Protein AF-C8W2V5-F1 (afdb_monomer_lite)

Secondary structure (DSSP, 8-state):
--EEEEEEEEETTEEEEEEEEESSS-EE-EETTEE-EESSHHHHHHHHHHTTPPBPS--EEEEHHHHHHHHHTTT----HHHHHHHHHHHHHHHHHTT---GGG---HHHHHHHHHHHHHT--GGG-SS-PPP-----HHHHHHHHHHHHHHHHHHHTT-GGGSS--

Radius of gyration: 16.8 Å; chains: 1; bounding box: 48×31×46 Å

Foldseek 3Di:
DKAKEWEWEQEPNQTWIFIWIDDPATATDDDPLATDTDRDPVVVVVVCVVVVHDYDPDYYYAYLVVLVVCVVPVVPDDQLQNLLVLLSHLVRLCVHNVHDALLPDPDDLSVVLNVQSVLQVVDPVPCPPSDHDDDDDDPVSSVSSNSRSVRSLVSVLVHDVSNVPDD

Sequence (167 aa):
MKEYFPFIFIIHSIKYYCIWYSNERDGFITESNKIRYFDNMENLFTYATSNNIKIEERKTILSIDKALTWLQQNKKEIDCTYFLDYWNIISDLANSLDTKFYGNQDNNIINLIYDKLFYGNNLTALKHDGETFTPDWTAEEVNELIEVIKDGIRVVGFQFEAMSVNL

Structure (mmCIF, N/CA/C/O backbone):
data_AF-C8W2V5-F1
#
_entry.id   AF-C8W2V5-F1
#
loop_
_atom_site.group_PDB
_atom_site.id
_atom_site.type_symbol
_atom_site.label_atom_id
_atom_site.label_alt_id
_atom_site.label_comp_id
_atom_site.label_asym_id
_atom_site.label_entity_id
_atom_site.label_seq_id
_atom_site.pdbx_PDB_ins_code
_atom_site.Cartn_x
_atom_site.Cartn_y
_atom_site.Cartn_z
_atom_site.occupancy
_atom_site.B_iso_or_equiv
_atom_site.auth_seq_id
_atom_site.auth_comp_id
_atom_site.auth_asym_id
_atom_site.auth_atom_id
_atom_site.pdbx_PDB_model_num
ATOM 1 N N . MET A 1 1 ? 1.174 -15.189 17.525 1.00 78.00 1 MET A N 1
ATOM 2 C CA . MET A 1 1 ? 0.472 -14.187 18.364 1.00 78.00 1 MET A CA 1
ATOM 3 C C . MET A 1 1 ? 0.391 -12.935 17.522 1.00 78.00 1 MET A C 1
ATOM 5 O O . MET A 1 1 ? 1.391 -12.633 16.892 1.00 78.00 1 MET A O 1
ATOM 9 N N . LYS A 1 2 ? -0.766 -12.266 17.458 1.00 87.19 2 LYS A N 1
ATOM 10 C CA . LYS A 1 2 ? -0.896 -11.054 16.642 1.00 87.19 2 LYS A CA 1
ATOM 11 C C . LYS A 1 2 ? -0.105 -9.911 17.274 1.00 87.19 2 LYS A C 1
ATOM 13 O O . LYS A 1 2 ? -0.316 -9.622 18.451 1.00 87.19 2 LYS A O 1
ATOM 18 N N . GLU A 1 3 ? 0.751 -9.277 16.489 1.00 95.38 3 GLU A N 1
ATOM 19 C CA . GLU A 1 3 ? 1.394 -8.010 16.836 1.00 95.38 3 GLU A CA 1
ATOM 20 C C . GLU A 1 3 ? 0.643 -6.883 16.135 1.00 95.38 3 GLU A C 1
ATOM 22 O O . GLU A 1 3 ? 0.251 -7.045 14.982 1.00 95.38 3 GLU A O 1
ATOM 27 N N . TYR A 1 4 ? 0.409 -5.761 16.814 1.00 97.12 4 TYR A N 1
ATOM 28 C CA . TYR A 1 4 ? -0.384 -4.658 16.273 1.00 97.12 4 TYR A CA 1
ATOM 29 C C . TYR A 1 4 ? 0.435 -3.377 16.249 1.00 97.12 4 TYR A C 1
ATOM 31 O O . TYR A 1 4 ? 1.092 -3.041 17.228 1.00 97.12 4 TYR A O 1
ATOM 39 N N . PHE A 1 5 ? 0.349 -2.630 15.157 1.00 97.38 5 PHE A N 1
ATOM 40 C CA . PHE A 1 5 ? 1.157 -1.446 14.907 1.00 97.38 5 PHE A CA 1
ATOM 41 C C . PHE A 1 5 ? 0.265 -0.291 14.439 1.00 97.38 5 PHE A C 1
ATOM 43 O O . PHE A 1 5 ? -0.683 -0.508 13.672 1.00 97.38 5 PHE A O 1
ATOM 50 N N . PRO A 1 6 ? 0.558 0.956 14.839 1.00 97.94 6 PRO A N 1
ATOM 51 C CA . PRO A 1 6 ? -0.063 2.113 14.229 1.00 97.94 6 PRO A CA 1
ATOM 52 C C . PRO A 1 6 ? 0.355 2.220 12.763 1.00 97.94 6 PRO A C 1
ATOM 54 O O . PRO A 1 6 ? 1.540 2.166 12.424 1.00 97.94 6 PRO A O 1
ATOM 57 N N . PHE A 1 7 ? -0.617 2.450 11.897 1.00 98.25 7 PHE A N 1
ATOM 58 C CA . PHE A 1 7 ? -0.403 2.678 10.478 1.00 98.25 7 PHE A CA 1
ATOM 59 C C . PHE A 1 7 ? -1.040 4.001 10.067 1.00 98.25 7 PHE A C 1
ATOM 61 O O . PHE A 1 7 ? -2.121 4.343 10.540 1.00 98.25 7 PHE A O 1
ATOM 68 N N . ILE A 1 8 ? -0.391 4.768 9.195 1.00 98.06 8 ILE A N 1
ATOM 69 C CA . ILE A 1 8 ? -0.909 6.057 8.731 1.00 98.06 8 ILE A CA 1
ATOM 70 C C . ILE A 1 8 ? -0.953 6.063 7.208 1.00 98.06 8 ILE A C 1
ATOM 72 O O . ILE A 1 8 ? 0.092 6.075 6.557 1.00 98.06 8 ILE A O 1
ATOM 76 N N . PHE A 1 9 ? -2.156 6.135 6.643 1.00 97.44 9 PHE A N 1
ATOM 77 C CA . PHE A 1 9 ? -2.325 6.504 5.240 1.00 97.44 9 PHE A CA 1
ATOM 78 C C . PHE A 1 9 ? -2.307 8.029 5.107 1.00 97.44 9 PHE A C 1
ATOM 80 O O . PHE A 1 9 ? -2.940 8.730 5.899 1.00 97.44 9 PHE A O 1
ATOM 87 N N . ILE A 1 10 ? -1.593 8.548 4.107 1.00 96.88 10 ILE A N 1
ATOM 88 C CA . ILE A 1 10 ? -1.658 9.960 3.705 1.00 96.88 10 ILE A CA 1
ATOM 89 C C . ILE A 1 10 ? -2.310 10.032 2.327 1.00 96.88 10 ILE A C 1
ATOM 91 O O . ILE A 1 10 ? -1.740 9.535 1.355 1.00 96.88 10 ILE A O 1
ATOM 95 N N . ILE A 1 11 ? -3.490 10.644 2.260 1.00 94.94 11 ILE A N 1
ATOM 96 C CA . ILE A 1 11 ? -4.311 10.762 1.051 1.00 94.94 11 ILE A CA 1
ATOM 97 C C . ILE A 1 11 ? -4.789 12.207 0.949 1.00 94.94 11 ILE A C 1
ATOM 99 O O . ILE A 1 11 ? -5.428 12.707 1.871 1.00 94.94 11 ILE A O 1
ATOM 103 N N . HIS A 1 12 ? -4.478 12.888 -0.148 1.00 93.44 12 HIS A N 1
ATOM 104 C CA . HIS A 1 12 ? -4.742 14.312 -0.358 1.00 93.44 12 HIS A CA 1
ATOM 105 C C . HIS A 1 12 ? -4.290 15.171 0.832 1.00 93.44 12 HIS A C 1
ATOM 107 O O . HIS A 1 12 ? -4.997 16.069 1.285 1.00 93.44 12 HIS A O 1
ATOM 113 N N . SER A 1 13 ? -3.099 14.872 1.366 1.00 93.88 13 SER A N 1
ATOM 114 C CA . SER A 1 13 ? -2.523 15.480 2.577 1.00 93.88 13 SER A CA 1
ATOM 115 C C . SER A 1 13 ? -3.311 15.260 3.881 1.00 93.88 13 SER A C 1
ATOM 117 O O . SER A 1 13 ? -2.915 15.777 4.928 1.00 93.88 13 SER A O 1
ATOM 119 N N . ILE A 1 14 ? -4.379 14.459 3.863 1.00 94.31 14 ILE A N 1
ATOM 120 C CA . ILE A 1 14 ? -5.141 14.044 5.045 1.00 94.31 14 ILE A CA 1
ATOM 121 C C . ILE A 1 14 ? -4.531 12.754 5.598 1.00 94.31 14 ILE A C 1
ATOM 123 O O . ILE A 1 14 ? -4.199 11.834 4.851 1.00 94.31 14 ILE A O 1
ATOM 127 N N . LYS A 1 15 ? -4.368 12.696 6.924 1.00 95.94 15 LYS A N 1
ATOM 128 C CA . LYS A 1 15 ? -3.851 11.521 7.633 1.00 95.94 15 LYS A CA 1
ATOM 129 C C . LYS A 1 15 ? -5.001 10.668 8.146 1.00 95.94 15 LYS A C 1
ATOM 131 O O . LYS A 1 15 ? -5.834 11.166 8.896 1.00 95.94 15 LYS A O 1
ATOM 136 N N . TYR A 1 16 ? -4.968 9.384 7.819 1.00 96.44 16 TYR A N 1
ATOM 137 C CA . TYR A 1 16 ? -5.893 8.379 8.327 1.00 96.44 16 TYR A CA 1
ATOM 138 C C . TYR A 1 16 ? -5.127 7.383 9.186 1.00 96.44 16 TYR A C 1
ATOM 140 O O . TYR A 1 16 ? -4.251 6.668 8.695 1.00 96.44 16 TYR A O 1
ATOM 148 N N . TYR A 1 17 ? -5.440 7.355 10.478 1.00 97.62 17 TYR A N 1
ATOM 149 C CA . TYR A 1 17 ? -4.744 6.525 11.454 1.00 97.62 17 TYR A CA 1
ATOM 150 C C . TYR A 1 17 ? -5.459 5.183 11.556 1.00 97.62 17 TYR A C 1
ATOM 152 O O . TYR A 1 17 ? -6.637 5.151 11.876 1.00 97.62 17 TYR A O 1
ATOM 160 N N . CYS A 1 18 ? -4.769 4.087 11.279 1.00 97.56 18 CYS A N 1
ATOM 161 C CA . CYS A 1 18 ? -5.306 2.730 11.221 1.00 97.56 18 CYS A CA 1
ATOM 162 C C . CYS A 1 18 ? -4.471 1.799 12.109 1.00 97.56 18 CYS A C 1
ATOM 164 O O . CYS A 1 18 ? -3.366 2.149 12.523 1.00 97.56 18 CYS A O 1
ATOM 166 N N . ILE A 1 19 ? -4.973 0.593 12.369 1.00 97.88 19 ILE A N 1
ATOM 167 C CA . ILE A 1 19 ? -4.217 -0.452 13.069 1.00 97.88 19 ILE A CA 1
ATOM 168 C C . ILE A 1 19 ? -3.905 -1.562 12.067 1.00 97.88 19 ILE A C 1
ATOM 170 O O . ILE A 1 19 ? -4.824 -2.229 11.587 1.00 97.88 19 ILE A O 1
ATOM 174 N N . TRP A 1 20 ? -2.620 -1.743 11.768 1.00 98.00 20 TRP A N 1
ATOM 175 C CA . TRP A 1 20 ? -2.107 -2.886 11.013 1.00 98.00 20 TRP A CA 1
ATOM 176 C C . TRP A 1 20 ? -1.678 -3.976 11.996 1.00 98.00 20 TRP A C 1
ATOM 178 O O . TRP A 1 20 ? -1.235 -3.669 13.105 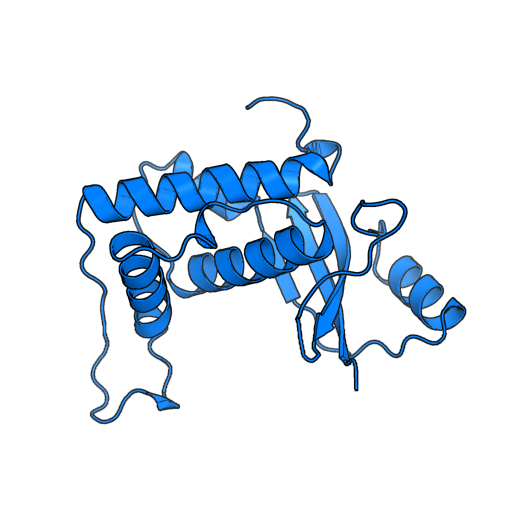1.00 98.00 20 TRP A O 1
ATOM 188 N N . TYR A 1 21 ? -1.827 -5.241 11.629 1.00 96.62 21 TYR A N 1
ATOM 189 C CA . TYR A 1 21 ? -1.379 -6.367 12.433 1.00 96.62 21 TYR A CA 1
ATOM 190 C C . TYR A 1 21 ? -0.532 -7.333 11.616 1.00 96.62 21 TYR A C 1
ATOM 192 O O . TYR A 1 21 ? -0.811 -7.559 10.441 1.00 96.62 21 TYR A O 1
ATOM 200 N N . SER A 1 22 ? 0.435 -7.957 12.288 1.00 94.44 22 SER A N 1
ATOM 201 C CA . SER A 1 22 ? 1.199 -9.078 11.747 1.00 94.44 22 SER A CA 1
ATOM 202 C C . SER A 1 22 ? 0.853 -10.389 12.450 1.00 94.44 22 SER A C 1
ATOM 204 O O . SER A 1 22 ? 0.701 -10.429 13.679 1.00 94.44 22 SER A O 1
ATOM 206 N N . ASN A 1 23 ? 0.661 -11.457 11.669 1.00 89.38 23 ASN A N 1
ATOM 207 C CA . ASN A 1 23 ? 0.370 -12.816 12.147 1.00 89.38 23 ASN A CA 1
ATOM 208 C C . ASN A 1 23 ? 0.698 -13.856 11.051 1.00 89.38 23 ASN A C 1
ATOM 210 O O . ASN A 1 23 ? 1.595 -13.647 10.252 1.00 89.38 23 ASN A O 1
ATOM 214 N N . GLU A 1 24 ? -0.033 -14.979 10.970 1.00 87.69 24 GLU A N 1
ATOM 215 C CA . GLU A 1 24 ? 0.043 -15.895 9.814 1.00 87.69 24 GLU A CA 1
ATOM 216 C C . GLU A 1 24 ? -0.343 -15.220 8.490 1.00 87.69 24 GLU A C 1
ATOM 218 O O . GLU A 1 24 ? 0.119 -15.613 7.424 1.00 87.69 24 GLU A O 1
ATOM 223 N N . ARG A 1 25 ? -1.229 -14.224 8.570 1.00 87.81 25 ARG A N 1
ATOM 224 C CA . ARG A 1 25 ? -1.565 -13.307 7.485 1.00 87.81 25 ARG A CA 1
ATOM 225 C C . ARG A 1 25 ? -1.586 -11.908 8.062 1.00 87.81 25 ARG A C 1
ATOM 227 O O . ARG A 1 25 ? -2.248 -11.694 9.084 1.00 87.81 25 ARG A O 1
ATOM 234 N N . ASP A 1 26 ? -0.881 -11.008 7.403 1.00 95.94 26 ASP A N 1
ATO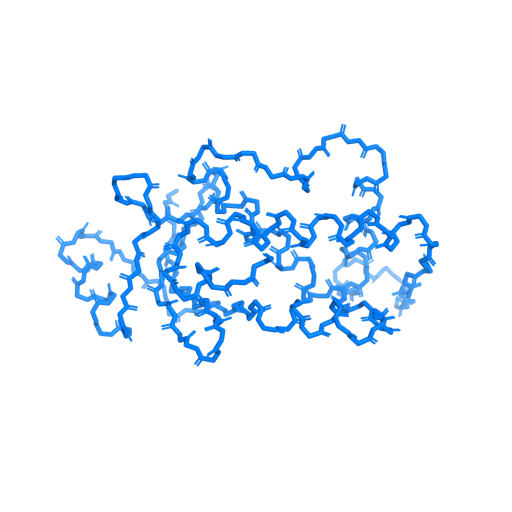M 235 C CA . ASP A 1 26 ? -0.834 -9.600 7.758 1.00 95.94 26 ASP A CA 1
ATOM 236 C C . ASP A 1 26 ? -2.102 -8.893 7.259 1.00 95.94 26 ASP A C 1
ATOM 238 O O . ASP A 1 26 ? -2.833 -9.402 6.400 1.00 95.94 26 ASP A O 1
ATOM 242 N N . GLY A 1 27 ? -2.447 -7.766 7.878 1.00 96.56 27 GLY A N 1
ATOM 243 C CA . GLY A 1 27 ? -3.701 -7.096 7.562 1.00 96.56 27 GLY A CA 1
ATOM 244 C C . GLY A 1 27 ? -4.040 -5.909 8.446 1.00 96.56 27 GLY A C 1
ATOM 245 O O . GLY A 1 27 ? -3.245 -5.444 9.255 1.00 96.56 27 GLY A O 1
ATOM 246 N N . PHE A 1 28 ? -5.264 -5.419 8.296 1.00 97.25 28 PHE A N 1
ATOM 247 C CA . PHE A 1 28 ? -5.792 -4.265 9.009 1.00 97.25 28 PHE A CA 1
ATOM 248 C C . PHE A 1 28 ? -7.005 -4.635 9.847 1.00 97.25 28 PHE A C 1
ATOM 250 O O . PHE A 1 28 ? -7.795 -5.507 9.488 1.00 97.25 28 PHE A O 1
ATOM 257 N N . ILE A 1 29 ? -7.196 -3.927 10.959 1.00 96.38 29 ILE A N 1
ATOM 258 C CA . ILE A 1 29 ? -8.463 -4.003 11.686 1.00 96.38 29 ILE A CA 1
ATOM 259 C C . ILE A 1 29 ? -9.581 -3.424 10.819 1.00 96.38 29 ILE A C 1
ATOM 261 O O . ILE A 1 29 ? -9.502 -2.290 10.341 1.00 96.38 29 ILE A O 1
ATOM 265 N N . THR A 1 30 ? -10.643 -4.208 10.666 1.00 94.75 30 THR A N 1
ATOM 266 C CA . THR A 1 30 ? -11.831 -3.852 9.894 1.00 94.75 30 THR A CA 1
ATOM 267 C C . THR A 1 30 ? -13.089 -3.898 10.752 1.00 94.75 30 THR A C 1
ATOM 269 O O . THR A 1 30 ? -13.227 -4.768 11.611 1.00 94.75 30 THR A O 1
ATOM 272 N N . GLU A 1 31 ? -14.052 -3.036 10.447 1.00 91.06 31 GLU A N 1
ATOM 273 C CA . GLU A 1 31 ? -15.418 -3.089 10.967 1.00 91.06 31 GLU A CA 1
ATOM 274 C C . GLU A 1 31 ? -16.402 -2.984 9.798 1.00 91.06 31 GLU A C 1
ATOM 276 O O . GLU A 1 31 ? -16.272 -2.105 8.949 1.00 91.06 31 GLU A O 1
ATOM 281 N N . SER A 1 32 ? -17.399 -3.872 9.740 1.00 87.62 32 SER A N 1
ATOM 282 C CA . SER A 1 32 ? -18.418 -3.880 8.671 1.00 87.62 32 SER A CA 1
ATOM 283 C C . SER A 1 32 ? -17.830 -3.845 7.247 1.00 87.62 32 SER A C 1
ATOM 285 O O . SER A 1 32 ? -18.304 -3.098 6.393 1.00 87.62 32 SER A O 1
ATOM 287 N N . ASN A 1 33 ? -16.783 -4.643 6.997 1.00 85.31 33 ASN A N 1
ATOM 288 C CA . ASN A 1 33 ? -16.049 -4.717 5.722 1.00 85.31 33 ASN A CA 1
ATOM 289 C C . ASN A 1 33 ? -15.412 -3.393 5.262 1.00 85.31 33 ASN A C 1
ATOM 291 O O . ASN A 1 33 ? -15.200 -3.185 4.068 1.00 85.31 33 ASN A O 1
ATOM 295 N N . LYS A 1 34 ? -15.099 -2.497 6.201 1.00 90.56 34 LYS A N 1
ATOM 296 C CA . LYS A 1 34 ? -14.280 -1.310 5.958 1.00 90.56 34 LYS A CA 1
ATOM 297 C C . LYS A 1 34 ? -13.104 -1.271 6.910 1.00 90.56 34 LYS A C 1
ATOM 299 O O . LYS A 1 34 ? -13.200 -1.764 8.035 1.00 90.56 34 LYS A O 1
ATOM 304 N N . ILE A 1 35 ? -12.006 -0.655 6.486 1.00 94.44 35 ILE A N 1
ATOM 305 C CA . ILE A 1 35 ? -10.892 -0.386 7.396 1.00 94.44 35 ILE A CA 1
ATOM 306 C C . ILE A 1 35 ? -11.358 0.509 8.548 1.00 94.44 35 ILE A C 1
ATOM 308 O O . ILE A 1 35 ? -12.043 1.514 8.342 1.00 94.44 35 ILE A O 1
ATOM 312 N N . ARG A 1 36 ? -10.974 0.157 9.776 1.00 95.56 36 ARG A N 1
ATOM 313 C CA . ARG A 1 36 ? -11.181 1.033 10.925 1.00 95.56 36 ARG A CA 1
ATOM 314 C C . ARG A 1 36 ? -10.073 2.082 10.950 1.00 95.56 36 ARG A C 1
ATOM 316 O O . ARG A 1 36 ? -8.911 1.744 11.177 1.00 95.56 36 ARG A O 1
ATOM 323 N N . TYR A 1 37 ? -10.449 3.344 10.761 1.00 95.75 37 TYR A N 1
ATOM 324 C CA . TYR A 1 37 ? -9.541 4.479 10.901 1.00 95.75 37 TYR A CA 1
ATOM 325 C C . TYR A 1 37 ? -10.005 5.474 11.974 1.00 95.75 37 TYR A C 1
ATOM 327 O O . TYR A 1 37 ? -11.149 5.453 12.429 1.00 95.75 37 TYR A O 1
ATOM 335 N N . PHE A 1 38 ? -9.084 6.342 12.381 1.00 95.69 38 PHE A N 1
ATOM 336 C CA . PHE A 1 38 ? -9.245 7.362 13.410 1.00 95.69 38 PHE A CA 1
ATOM 337 C C . PHE A 1 38 ? -8.667 8.692 12.919 1.00 95.69 38 PHE A C 1
ATOM 339 O O . PHE A 1 38 ? -7.793 8.707 12.051 1.00 95.69 38 PHE A O 1
ATOM 346 N N . ASP A 1 39 ? -9.107 9.796 13.522 1.00 92.56 39 ASP A N 1
ATOM 347 C CA . ASP A 1 39 ? -8.635 11.148 13.180 1.00 92.56 39 ASP A CA 1
ATOM 348 C C . ASP A 1 39 ? -7.248 11.470 13.755 1.00 92.56 39 ASP A C 1
ATOM 350 O O . ASP A 1 39 ? -6.573 12.400 13.313 1.00 92.56 39 ASP A O 1
ATOM 354 N N . ASN A 1 40 ? -6.824 10.731 14.784 1.00 95.56 40 ASN A N 1
ATOM 355 C CA . ASN A 1 40 ? -5.552 10.925 15.468 1.00 95.56 40 ASN A CA 1
ATOM 356 C C . ASN A 1 40 ? -5.120 9.656 16.228 1.00 95.56 40 ASN A C 1
ATOM 358 O O . ASN A 1 40 ? -5.889 8.708 16.403 1.00 95.56 40 ASN A O 1
ATOM 362 N N . MET A 1 41 ? -3.869 9.660 16.696 1.00 96.38 41 MET A N 1
ATOM 363 C CA . MET A 1 41 ? -3.286 8.554 17.464 1.00 96.38 41 MET A CA 1
ATOM 364 C C . MET A 1 41 ? -3.971 8.328 18.817 1.00 96.38 41 MET A C 1
ATOM 366 O O . MET A 1 41 ? -4.049 7.188 19.256 1.00 96.38 41 MET A O 1
ATOM 370 N N . GLU A 1 42 ? -4.456 9.382 19.479 1.00 96.56 42 GLU A N 1
ATOM 371 C CA . GLU A 1 42 ? -5.122 9.265 20.784 1.00 96.56 42 GLU A CA 1
ATOM 372 C C . GLU A 1 42 ? -6.375 8.392 20.665 1.00 96.56 42 GLU A C 1
ATOM 374 O O . GLU A 1 42 ? -6.481 7.375 21.345 1.00 96.56 42 GLU A O 1
ATOM 379 N N . ASN A 1 43 ? -7.243 8.693 19.696 1.00 97.25 43 ASN A N 1
ATOM 380 C CA . ASN A 1 43 ? -8.445 7.912 19.404 1.00 97.25 43 ASN A CA 1
ATOM 381 C C . ASN A 1 43 ? -8.122 6.455 19.025 1.00 97.25 43 ASN A C 1
ATOM 383 O O . ASN A 1 43 ? -8.838 5.539 19.436 1.00 97.25 43 ASN A O 1
ATOM 387 N N . LEU A 1 44 ? -7.032 6.231 18.282 1.00 97.44 44 LEU A N 1
ATOM 388 C CA . LEU A 1 44 ? -6.545 4.889 17.950 1.00 97.44 44 LEU A CA 1
ATOM 389 C C . LEU A 1 44 ? -6.148 4.110 19.212 1.00 97.44 44 LEU A C 1
ATOM 391 O O . LEU A 1 44 ? -6.570 2.966 19.386 1.00 97.44 44 LEU A O 1
ATOM 395 N N . PHE A 1 45 ? -5.367 4.715 20.111 1.00 96.56 45 PHE A N 1
ATOM 396 C CA . PHE A 1 45 ? -4.930 4.066 21.351 1.00 96.56 45 PHE A CA 1
ATOM 397 C C . PHE A 1 45 ? -6.076 3.851 22.342 1.00 96.56 45 PHE A C 1
ATOM 399 O O . PHE A 1 45 ? -6.118 2.809 23.003 1.00 96.56 45 PHE A O 1
ATOM 406 N N . THR A 1 46 ? -7.029 4.784 22.426 1.00 97.00 46 THR A N 1
ATOM 407 C CA . THR A 1 46 ? -8.259 4.604 23.206 1.00 97.00 46 THR A CA 1
ATOM 408 C C . THR A 1 46 ? -9.025 3.385 22.707 1.00 97.00 46 THR A C 1
ATOM 410 O O . THR A 1 46 ? -9.336 2.500 23.502 1.00 97.00 46 THR A O 1
ATOM 413 N N . TYR A 1 47 ? -9.253 3.282 21.393 1.00 97.12 47 TYR A N 1
ATOM 414 C CA . TYR A 1 47 ? -9.899 2.113 20.798 1.00 97.12 47 TYR A CA 1
ATOM 415 C C . TYR A 1 47 ? -9.137 0.820 21.100 1.00 97.12 47 TYR A C 1
ATOM 417 O O . TYR A 1 47 ? -9.746 -0.167 21.513 1.00 97.12 47 TYR A O 1
ATOM 425 N N . ALA A 1 48 ? -7.814 0.818 20.923 1.00 96.38 48 ALA A N 1
ATOM 426 C CA . ALA A 1 48 ? -6.998 -0.364 21.166 1.00 96.38 48 ALA A CA 1
ATOM 427 C C . ALA A 1 48 ? -7.098 -0.828 22.628 1.00 96.38 48 ALA A C 1
ATOM 429 O O . ALA A 1 48 ? -7.350 -2.003 22.887 1.00 96.38 48 ALA A O 1
ATOM 430 N N . THR A 1 49 ? -7.020 0.109 23.578 1.00 96.50 49 THR A N 1
ATOM 431 C CA . THR A 1 49 ? -7.155 -0.167 25.016 1.00 96.50 49 THR A CA 1
ATOM 432 C C . THR A 1 49 ? -8.527 -0.752 25.345 1.00 96.50 49 THR A C 1
ATOM 434 O O . THR A 1 49 ? -8.611 -1.785 26.007 1.00 96.50 49 THR A O 1
ATOM 437 N N . SER A 1 50 ? -9.607 -0.148 24.838 1.00 96.75 50 SER A N 1
ATOM 438 C CA . SER A 1 50 ? -10.976 -0.639 25.050 1.00 96.75 50 SER A CA 1
ATOM 439 C C . SER A 1 50 ? -11.221 -2.036 24.469 1.00 96.75 50 SER A C 1
ATOM 441 O O . SER A 1 50 ? -12.105 -2.741 24.947 1.00 96.75 50 SER A O 1
ATOM 443 N N . ASN A 1 51 ? -10.432 -2.450 23.475 1.00 95.81 51 ASN A N 1
ATOM 444 C CA . ASN A 1 51 ? -10.523 -3.762 22.833 1.00 95.81 51 ASN A CA 1
ATOM 445 C C . ASN A 1 51 ? -9.445 -4.757 23.302 1.00 95.81 51 ASN A C 1
ATOM 447 O O . ASN A 1 51 ? -9.310 -5.825 22.709 1.00 95.81 51 ASN A O 1
ATOM 451 N N . ASN A 1 52 ? -8.688 -4.448 24.363 1.00 95.69 52 ASN A N 1
ATOM 452 C CA . ASN A 1 52 ? -7.573 -5.272 24.858 1.00 95.69 52 ASN A CA 1
ATOM 453 C C . ASN A 1 52 ? -6.498 -5.569 23.791 1.00 95.69 52 ASN A C 1
ATOM 455 O O . ASN A 1 52 ? -5.878 -6.634 23.785 1.00 95.69 52 ASN A O 1
ATOM 459 N N . ILE A 1 53 ? -6.272 -4.624 22.880 1.00 95.69 53 ILE A N 1
ATOM 460 C CA . ILE A 1 53 ? -5.243 -4.688 21.844 1.00 95.69 53 ILE A CA 1
ATOM 461 C C . ILE A 1 53 ? -4.015 -3.934 22.348 1.00 95.69 53 ILE A C 1
ATOM 463 O O . ILE A 1 53 ? -4.066 -2.728 22.593 1.00 95.69 53 ILE A O 1
ATOM 467 N N . LYS A 1 54 ? -2.889 -4.640 22.468 1.00 95.50 54 LYS A N 1
ATOM 468 C CA . LYS A 1 54 ? -1.593 -4.016 22.735 1.00 95.50 54 LYS A CA 1
ATOM 469 C C . LYS A 1 54 ? -0.983 -3.551 21.414 1.00 95.50 54 LYS A C 1
ATOM 471 O O . LYS A 1 54 ? -0.721 -4.373 20.543 1.00 95.50 54 LYS A O 1
ATOM 476 N N . ILE A 1 55 ? -0.773 -2.244 21.294 1.00 95.19 55 ILE A N 1
ATOM 477 C CA . ILE A 1 55 ? -0.153 -1.609 20.130 1.00 95.19 55 ILE A CA 1
ATOM 478 C C . ILE A 1 55 ? 1.339 -1.403 20.408 1.00 95.19 55 ILE A C 1
ATOM 480 O O . ILE A 1 55 ? 1.709 -0.900 21.469 1.00 95.19 55 ILE A O 1
ATOM 484 N N . GLU A 1 56 ? 2.179 -1.778 19.455 1.00 95.19 56 GLU A N 1
ATOM 485 C CA . GLU A 1 56 ? 3.617 -1.529 19.455 1.00 95.19 56 GLU A CA 1
ATOM 486 C C . GLU A 1 56 ? 3.933 -0.055 19.147 1.00 95.19 56 GLU A C 1
ATOM 488 O O . GLU A 1 56 ? 3.163 0.651 18.497 1.00 95.19 56 GLU A O 1
ATOM 493 N N . GLU A 1 57 ? 5.089 0.438 19.591 1.00 88.56 57 GLU A N 1
ATOM 494 C CA . GLU A 1 57 ? 5.438 1.862 19.440 1.00 88.56 57 GLU A CA 1
ATOM 495 C C . GLU A 1 57 ? 5.762 2.259 17.991 1.00 88.56 57 GLU A C 1
ATOM 497 O O . GLU A 1 57 ? 5.543 3.403 17.575 1.00 88.56 57 GLU A O 1
ATOM 502 N N . ARG A 1 58 ? 6.305 1.319 17.208 1.00 93.00 58 ARG A N 1
ATOM 503 C CA . ARG A 1 58 ? 6.729 1.573 15.830 1.00 93.00 58 ARG A CA 1
ATOM 504 C C . ARG A 1 58 ? 5.512 1.789 14.941 1.00 93.00 58 ARG A C 1
ATOM 506 O O . ARG A 1 58 ? 4.700 0.886 14.779 1.00 93.00 58 ARG A O 1
ATOM 513 N N . LYS A 1 59 ? 5.462 2.947 14.283 1.00 93.31 59 LYS A N 1
ATOM 514 C CA . LYS A 1 59 ? 4.446 3.271 13.277 1.00 93.31 59 LYS A CA 1
ATOM 515 C C . LYS A 1 59 ? 4.978 3.160 11.853 1.00 93.31 59 LYS A C 1
ATOM 517 O O . LYS A 1 59 ? 6.134 3.501 11.601 1.00 93.31 59 LYS A O 1
ATOM 522 N N . THR A 1 60 ? 4.091 2.807 10.933 1.00 96.00 60 THR A N 1
ATOM 523 C CA . THR A 1 60 ? 4.352 2.805 9.487 1.00 96.00 60 THR A CA 1
ATOM 524 C C . THR A 1 60 ? 3.505 3.876 8.806 1.00 96.00 60 THR A C 1
ATOM 526 O O . THR A 1 60 ? 2.400 4.186 9.254 1.00 96.00 60 THR A O 1
ATOM 529 N N . ILE A 1 61 ? 4.033 4.490 7.748 1.00 97.75 61 ILE A N 1
ATOM 530 C CA . ILE A 1 61 ? 3.352 5.546 6.996 1.00 97.75 61 ILE A CA 1
ATOM 531 C C . ILE A 1 61 ? 3.420 5.207 5.512 1.00 97.75 61 ILE A C 1
ATOM 533 O O . ILE A 1 61 ? 4.513 5.017 4.987 1.00 97.75 61 ILE A O 1
ATOM 537 N N . LEU A 1 62 ? 2.276 5.217 4.830 1.00 98.06 62 LEU A N 1
ATOM 538 C CA . LEU A 1 62 ? 2.203 5.125 3.374 1.00 98.06 62 LEU A CA 1
ATOM 539 C C . LEU A 1 62 ? 1.464 6.339 2.812 1.00 98.06 62 LEU A C 1
ATOM 541 O O . LEU A 1 62 ? 0.302 6.588 3.128 1.00 98.06 62 LEU A O 1
ATOM 545 N N . SER A 1 63 ? 2.141 7.102 1.957 1.00 97.50 63 SER A N 1
ATOM 546 C CA . SER A 1 63 ? 1.520 8.208 1.229 1.00 97.50 63 SER A CA 1
ATOM 547 C C . SER A 1 63 ? 1.007 7.728 -0.117 1.00 97.50 63 SER A C 1
ATOM 549 O O . SER A 1 63 ? 1.802 7.300 -0.944 1.00 97.50 63 SER A O 1
ATOM 551 N N . ILE A 1 64 ? -0.296 7.838 -0.356 1.00 97.38 64 ILE A N 1
ATOM 552 C CA . ILE A 1 64 ? -0.924 7.578 -1.658 1.00 97.38 64 ILE A CA 1
ATOM 553 C C . ILE A 1 64 ? -0.666 8.744 -2.619 1.00 97.38 64 ILE A C 1
ATOM 555 O O . ILE A 1 64 ? -0.505 8.535 -3.819 1.00 97.38 64 ILE A O 1
ATOM 559 N N . ASP A 1 65 ? -0.497 9.958 -2.087 1.00 95.56 65 ASP A N 1
ATOM 560 C CA . ASP A 1 65 ? -0.133 11.149 -2.867 1.00 95.56 65 ASP A CA 1
ATOM 561 C C . ASP A 1 65 ? 1.181 10.969 -3.635 1.00 95.56 65 ASP A C 1
ATOM 563 O O . ASP A 1 65 ? 1.325 11.470 -4.752 1.00 95.56 65 ASP A O 1
ATOM 567 N N . LYS A 1 66 ? 2.134 10.216 -3.072 1.00 95.88 66 LYS A N 1
ATOM 568 C CA . LYS A 1 66 ? 3.397 9.895 -3.748 1.00 95.88 66 LYS A CA 1
ATOM 569 C C . LYS A 1 66 ? 3.175 9.022 -4.991 1.00 95.88 66 LYS A C 1
ATOM 571 O O . LYS A 1 66 ? 3.731 9.334 -6.043 1.00 95.88 66 LYS A O 1
ATOM 576 N N . ALA A 1 67 ? 2.313 8.008 -4.913 1.00 96.12 67 ALA A N 1
ATOM 577 C CA . ALA A 1 67 ? 1.927 7.185 -6.060 1.00 96.12 67 ALA A CA 1
ATOM 578 C C . ALA A 1 67 ? 1.172 8.006 -7.118 1.00 96.12 67 ALA A C 1
ATOM 580 O O . ALA A 1 67 ? 1.497 7.932 -8.303 1.00 96.12 67 ALA A O 1
ATOM 581 N N . LEU A 1 68 ? 0.221 8.847 -6.697 1.00 94.88 68 LEU A N 1
ATOM 582 C CA . LEU A 1 68 ? -0.512 9.750 -7.595 1.00 94.88 68 LEU A CA 1
ATOM 583 C C . LEU A 1 68 ? 0.433 10.713 -8.327 1.00 94.88 68 LEU A C 1
ATOM 585 O O . LEU A 1 68 ? 0.347 10.873 -9.545 1.00 94.88 68 LEU A O 1
ATOM 589 N N . THR A 1 69 ? 1.381 11.307 -7.602 1.00 94.44 69 THR A N 1
ATOM 590 C CA . THR A 1 69 ? 2.391 12.208 -8.171 1.00 94.44 69 THR A CA 1
ATOM 591 C C . THR A 1 69 ? 3.268 11.482 -9.190 1.00 94.44 69 THR A C 1
ATOM 593 O O . THR A 1 69 ? 3.503 11.998 -10.283 1.00 94.44 69 THR A O 1
ATOM 596 N N . TRP A 1 70 ? 3.717 10.265 -8.877 1.00 95.19 70 TRP A N 1
ATOM 597 C CA . TRP A 1 70 ? 4.529 9.461 -9.791 1.00 95.19 70 TRP A CA 1
ATOM 598 C C . TRP A 1 70 ? 3.793 9.139 -11.101 1.00 95.19 70 TRP A C 1
ATOM 600 O O . TRP A 1 70 ? 4.367 9.283 -12.187 1.00 95.19 70 TRP A O 1
ATOM 610 N N . LEU A 1 71 ? 2.501 8.799 -11.020 1.00 94.44 71 LEU A N 1
ATOM 611 C CA . LEU A 1 71 ? 1.660 8.562 -12.198 1.00 94.44 71 LEU A CA 1
ATOM 612 C C . LEU A 1 71 ? 1.581 9.800 -13.110 1.00 94.44 71 LEU A C 1
ATOM 614 O O . LEU A 1 71 ? 1.633 9.649 -14.338 1.00 94.44 71 LEU A O 1
ATOM 618 N N . GLN A 1 72 ? 1.508 11.001 -12.520 1.00 91.25 72 GLN A N 1
ATOM 619 C CA . GLN A 1 72 ? 1.407 12.292 -13.217 1.00 91.25 72 GLN A CA 1
ATOM 620 C C . GLN A 1 72 ? 2.742 12.786 -13.803 1.00 91.25 72 GLN A C 1
ATOM 622 O O . GLN A 1 72 ? 2.755 13.423 -14.854 1.00 91.25 72 GLN A O 1
ATOM 627 N N . GLN A 1 73 ? 3.880 12.491 -13.170 1.00 88.12 73 GLN A N 1
ATOM 628 C CA . GLN A 1 73 ? 5.197 13.035 -13.542 1.00 88.12 73 GLN A CA 1
ATOM 629 C C . GLN A 1 73 ? 5.941 12.232 -14.625 1.00 88.12 73 GLN A C 1
ATOM 631 O O . GLN A 1 73 ? 7.172 12.210 -14.652 1.00 88.12 73 GLN A O 1
ATOM 636 N N . ASN A 1 74 ? 5.225 11.575 -15.539 1.00 75.50 74 ASN A N 1
ATOM 637 C CA . ASN A 1 74 ? 5.810 10.706 -16.571 1.00 75.50 74 ASN A CA 1
ATOM 638 C C . ASN A 1 74 ? 6.691 9.565 -16.023 1.00 75.50 74 ASN A C 1
ATOM 640 O O . ASN A 1 74 ? 7.551 9.082 -16.752 1.00 75.50 74 ASN A O 1
ATOM 644 N N . LYS A 1 75 ? 6.470 9.110 -14.779 1.00 77.19 75 LYS A N 1
ATOM 645 C CA . LYS A 1 75 ? 7.064 7.868 -14.241 1.00 77.19 75 LYS A CA 1
ATOM 646 C C . LYS A 1 75 ? 8.604 7.854 -14.269 1.00 77.19 75 LYS A C 1
ATOM 648 O O . LYS A 1 75 ? 9.213 6.822 -14.522 1.00 77.19 75 LYS A O 1
ATOM 653 N N . LYS A 1 76 ? 9.229 9.020 -14.057 1.00 68.56 76 LYS A N 1
ATOM 654 C CA . LYS A 1 76 ? 10.666 9.247 -14.308 1.00 68.56 76 LYS A CA 1
ATOM 655 C C . LYS A 1 76 ? 11.613 8.329 -13.535 1.00 68.56 76 LYS A C 1
ATOM 657 O O . LYS A 1 76 ? 12.647 7.963 -14.076 1.00 68.56 76 LYS A O 1
ATOM 662 N N . GLU A 1 77 ? 11.287 8.001 -12.290 1.00 89.19 77 GLU A N 1
ATOM 663 C CA . GLU 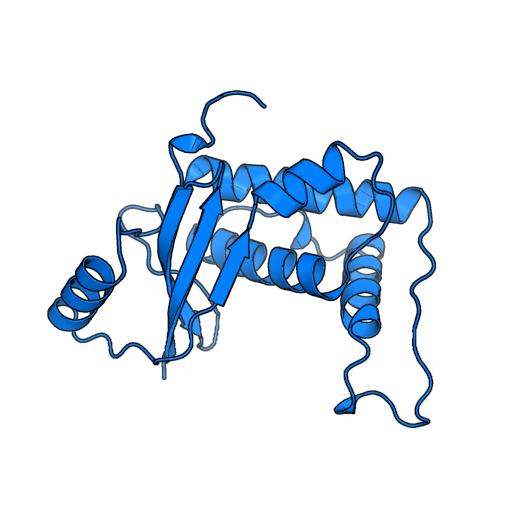A 1 77 ? 12.123 7.154 -11.439 1.00 89.19 77 GLU A CA 1
ATOM 664 C C . GLU A 1 77 ? 11.232 6.257 -10.580 1.00 89.19 77 GLU A C 1
ATOM 666 O O . GLU A 1 77 ? 10.234 6.721 -10.020 1.00 89.19 77 GLU A O 1
ATOM 671 N N . ILE A 1 78 ? 11.559 4.966 -10.514 1.00 94.88 78 ILE A N 1
ATOM 672 C CA . ILE A 1 78 ? 10.852 3.985 -9.687 1.00 94.88 78 ILE A CA 1
ATOM 673 C C . ILE A 1 78 ? 11.598 3.869 -8.360 1.00 94.88 78 ILE A C 1
ATOM 675 O O . ILE A 1 78 ? 12.662 3.257 -8.276 1.00 94.88 78 ILE A O 1
ATOM 679 N N . ASP A 1 79 ? 11.018 4.455 -7.314 1.00 95.38 79 ASP A N 1
ATOM 680 C CA . ASP A 1 79 ? 11.478 4.271 -5.939 1.00 95.38 79 ASP A CA 1
ATOM 681 C C . ASP A 1 79 ? 11.097 2.861 -5.471 1.00 95.38 79 ASP A C 1
ATOM 683 O O . ASP A 1 79 ? 9.953 2.607 -5.085 1.00 95.38 79 ASP A O 1
ATOM 687 N N . CYS A 1 80 ? 12.059 1.943 -5.559 1.00 96.25 80 CYS A N 1
ATOM 688 C CA . CYS A 1 80 ? 11.851 0.526 -5.275 1.00 96.25 80 CYS A CA 1
ATOM 689 C C . CYS A 1 80 ? 11.344 0.289 -3.849 1.00 96.25 80 CYS A C 1
ATOM 691 O O . CYS A 1 80 ? 10.400 -0.477 -3.662 1.00 96.25 80 CYS A O 1
ATOM 693 N N . THR A 1 81 ? 11.888 1.018 -2.869 1.00 95.69 81 THR A N 1
ATOM 694 C CA . THR A 1 81 ? 11.498 0.887 -1.460 1.00 95.69 81 THR A CA 1
ATOM 695 C C . THR A 1 81 ? 10.046 1.286 -1.287 1.00 95.69 81 THR A C 1
ATOM 697 O O . THR A 1 81 ? 9.242 0.530 -0.747 1.00 95.69 81 THR A O 1
ATOM 700 N N . TYR A 1 82 ? 9.686 2.457 -1.809 1.00 97.56 82 TYR A N 1
ATOM 701 C CA . TYR A 1 82 ? 8.325 2.953 -1.701 1.00 97.56 82 TYR A CA 1
ATOM 702 C C . TYR A 1 82 ? 7.313 2.060 -2.422 1.00 97.56 82 TYR A C 1
ATOM 704 O O . TYR A 1 82 ? 6.248 1.804 -1.869 1.00 97.56 82 TYR A O 1
ATOM 712 N N . PHE A 1 83 ? 7.611 1.605 -3.642 1.00 98.06 83 PHE A N 1
ATOM 713 C CA . PHE A 1 83 ? 6.661 0.796 -4.404 1.00 98.06 83 PHE A CA 1
ATOM 714 C C . PHE A 1 83 ? 6.546 -0.635 -3.884 1.00 98.06 83 PHE A C 1
ATOM 716 O O . PHE A 1 83 ? 5.456 -1.198 -3.966 1.00 98.06 83 PHE A O 1
ATOM 723 N N . LEU A 1 84 ? 7.602 -1.193 -3.287 1.00 98.06 84 LEU A N 1
ATOM 724 C CA . LEU A 1 84 ? 7.502 -2.458 -2.563 1.00 98.06 84 LEU A CA 1
ATOM 725 C C . LEU A 1 84 ? 6.619 -2.312 -1.317 1.00 98.06 84 LEU A C 1
ATOM 727 O O . LEU A 1 84 ? 5.690 -3.096 -1.131 1.00 98.06 84 LEU A O 1
ATOM 731 N N . ASP A 1 85 ? 6.868 -1.290 -0.491 1.00 97.75 85 ASP A N 1
ATOM 732 C CA . ASP A 1 85 ? 6.059 -1.020 0.704 1.00 97.75 85 ASP A CA 1
ATOM 733 C C . ASP A 1 85 ? 4.597 -0.757 0.329 1.00 97.75 85 ASP A C 1
ATOM 735 O O . ASP A 1 85 ? 3.681 -1.288 0.954 1.00 97.75 85 ASP A O 1
ATOM 739 N N . TYR A 1 86 ? 4.371 0.025 -0.730 1.00 98.56 86 TYR A N 1
ATOM 740 C CA . TYR A 1 86 ? 3.049 0.253 -1.300 1.00 98.56 86 TYR A CA 1
ATOM 741 C C . TYR A 1 86 ? 2.376 -1.075 -1.652 1.00 98.56 86 TYR A C 1
ATOM 743 O O . TYR A 1 86 ? 1.281 -1.348 -1.171 1.00 98.56 86 TYR A O 1
ATOM 751 N N . TRP A 1 87 ? 3.033 -1.914 -2.453 1.00 98.56 87 TRP A N 1
ATOM 752 C CA . TRP A 1 87 ? 2.470 -3.178 -2.919 1.00 98.56 87 TRP A CA 1
ATOM 753 C C . TRP A 1 87 ? 2.098 -4.100 -1.757 1.00 98.56 87 TRP A C 1
ATOM 755 O O . TRP A 1 87 ? 0.970 -4.593 -1.712 1.00 98.56 87 TRP A O 1
ATOM 765 N N . ASN A 1 88 ? 3.005 -4.280 -0.795 1.00 98.06 88 ASN A N 1
ATOM 766 C CA . ASN A 1 88 ? 2.779 -5.128 0.376 1.00 98.06 88 ASN A CA 1
ATOM 767 C C . ASN A 1 88 ? 1.578 -4.653 1.192 1.00 98.06 88 ASN A C 1
ATOM 769 O O . ASN A 1 88 ? 0.666 -5.428 1.471 1.00 98.06 88 ASN A O 1
ATOM 773 N N . ILE A 1 89 ? 1.509 -3.353 1.477 1.00 98.00 89 ILE A N 1
ATOM 774 C CA . ILE A 1 89 ? 0.399 -2.783 2.240 1.00 98.00 89 ILE A CA 1
ATOM 775 C C . ILE A 1 89 ? -0.931 -2.882 1.494 1.00 98.00 89 ILE A C 1
ATOM 777 O O . ILE A 1 89 ? -1.962 -3.149 2.114 1.00 98.00 89 ILE A O 1
ATOM 781 N N . ILE A 1 90 ? -0.946 -2.667 0.177 1.00 98.00 90 ILE A N 1
ATOM 782 C CA . ILE A 1 90 ? -2.170 -2.826 -0.610 1.00 98.00 90 ILE A CA 1
ATOM 783 C C . ILE A 1 90 ? -2.607 -4.294 -0.651 1.00 98.00 90 ILE A C 1
ATOM 785 O O . ILE A 1 90 ? -3.807 -4.556 -0.564 1.00 98.00 90 ILE A O 1
ATOM 789 N N . SER A 1 91 ? -1.671 -5.243 -0.730 1.00 97.81 91 SER A N 1
ATOM 790 C CA . SER A 1 91 ? -1.981 -6.673 -0.654 1.00 97.81 91 SER A CA 1
ATOM 791 C C . SER A 1 91 ? -2.632 -7.033 0.682 1.00 97.81 91 SER A C 1
ATOM 793 O O . SER A 1 91 ? -3.718 -7.618 0.700 1.00 97.81 91 SER A O 1
ATOM 795 N N . ASP A 1 92 ? -2.041 -6.593 1.795 1.00 97.62 92 ASP A N 1
ATOM 796 C CA . ASP A 1 92 ? -2.577 -6.782 3.147 1.00 97.62 92 ASP A CA 1
ATOM 797 C C . ASP A 1 92 ? -3.972 -6.166 3.299 1.00 97.62 92 ASP A C 1
ATOM 799 O O . ASP A 1 92 ? -4.887 -6.774 3.865 1.00 97.62 92 ASP A O 1
ATOM 803 N N . LEU A 1 93 ? -4.162 -4.958 2.763 1.00 96.75 93 LEU A N 1
ATOM 804 C CA . LEU A 1 93 ? -5.445 -4.262 2.770 1.00 96.75 93 LEU A CA 1
ATOM 805 C C . LEU A 1 93 ? -6.502 -5.021 1.963 1.00 96.75 93 LEU A C 1
ATOM 807 O O . LEU A 1 93 ? -7.607 -5.245 2.457 1.00 96.75 93 LEU A O 1
ATOM 811 N N . ALA A 1 94 ? -6.167 -5.443 0.745 1.00 96.00 94 ALA A N 1
ATOM 812 C CA . ALA A 1 94 ? -7.058 -6.196 -0.127 1.00 96.00 94 ALA A CA 1
ATOM 813 C C . ALA A 1 94 ? -7.485 -7.521 0.522 1.00 96.00 94 ALA A C 1
ATOM 815 O O . ALA A 1 94 ? -8.675 -7.834 0.553 1.00 96.00 94 ALA A O 1
ATOM 816 N N . ASN A 1 95 ? -6.536 -8.236 1.131 1.00 94.88 95 ASN A N 1
ATOM 817 C CA . ASN A 1 95 ? -6.791 -9.471 1.870 1.00 94.88 95 ASN A CA 1
ATOM 818 C C . ASN A 1 95 ? -7.691 -9.240 3.093 1.00 94.88 95 ASN A C 1
ATOM 820 O O . ASN A 1 95 ? -8.588 -10.039 3.356 1.00 94.88 95 ASN A O 1
ATOM 824 N N . SER A 1 96 ? -7.492 -8.136 3.819 1.00 95.56 96 SER A N 1
ATOM 825 C CA . SER A 1 96 ? -8.320 -7.774 4.982 1.00 95.56 96 SER A CA 1
ATOM 826 C C . SER A 1 96 ? -9.774 -7.472 4.608 1.00 95.56 96 SER A C 1
ATOM 828 O O . SER A 1 96 ? -10.670 -7.620 5.435 1.00 95.56 96 SER A O 1
ATOM 830 N N . LEU A 1 97 ? -10.010 -7.046 3.366 1.00 93.94 97 LEU A N 1
ATOM 831 C CA . LEU A 1 97 ? -11.315 -6.642 2.839 1.00 93.94 97 LEU A CA 1
ATOM 832 C C . LEU A 1 97 ? -11.957 -7.695 1.925 1.00 93.94 97 LEU A C 1
ATOM 834 O O . LEU A 1 97 ? -12.996 -7.413 1.330 1.00 93.94 97 LEU A O 1
ATOM 838 N N . ASP A 1 98 ? -11.329 -8.865 1.773 1.00 93.31 98 ASP A N 1
ATOM 839 C CA . ASP A 1 98 ? -11.725 -9.906 0.812 1.00 93.31 98 ASP A CA 1
ATOM 840 C C . ASP A 1 98 ? -11.950 -9.341 -0.608 1.00 93.31 98 ASP A C 1
ATOM 842 O O . ASP A 1 98 ? -12.930 -9.624 -1.300 1.00 93.31 98 ASP A O 1
ATOM 846 N N . THR A 1 99 ? -11.046 -8.456 -1.037 1.00 93.44 99 THR A N 1
ATOM 847 C CA . THR A 1 99 ? -11.094 -7.781 -2.336 1.00 93.44 99 THR A CA 1
ATOM 848 C C . THR A 1 99 ? -9.927 -8.208 -3.211 1.00 93.44 99 THR A C 1
ATOM 850 O O . THR A 1 99 ? -8.826 -8.480 -2.741 1.00 93.44 99 THR A O 1
ATOM 853 N N . LYS A 1 100 ? -10.157 -8.246 -4.525 1.00 95.81 100 LYS A N 1
ATOM 854 C CA . LYS A 1 100 ? -9.093 -8.540 -5.487 1.00 95.81 100 LYS A CA 1
ATOM 855 C C . LYS A 1 100 ? -8.150 -7.349 -5.622 1.00 95.81 100 LYS A C 1
ATOM 857 O O . LYS A 1 100 ? -8.605 -6.207 -5.694 1.00 95.81 100 LYS A O 1
ATOM 862 N N . PHE A 1 101 ? -6.863 -7.649 -5.737 1.00 97.56 101 PHE A N 1
ATOM 863 C CA . PHE A 1 101 ? -5.812 -6.701 -6.079 1.00 97.56 101 PHE A CA 1
ATOM 864 C C . PHE A 1 101 ? -4.996 -7.254 -7.250 1.00 97.56 101 PHE A C 1
ATOM 866 O O . PHE A 1 101 ? -4.604 -8.421 -7.231 1.00 97.56 101 PHE A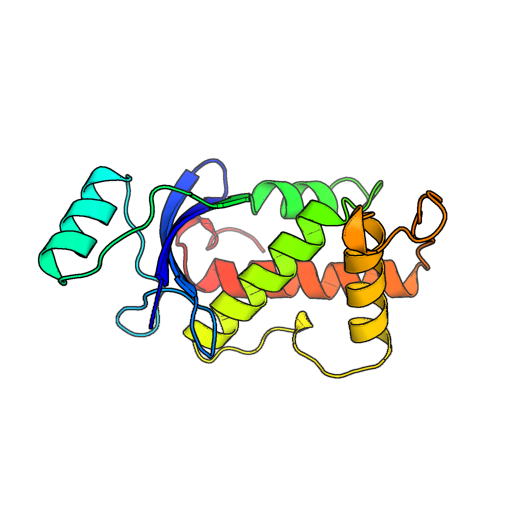 O 1
ATOM 873 N N . TYR A 1 102 ? -4.760 -6.435 -8.272 1.00 97.81 102 TYR A N 1
ATOM 874 C CA . TYR A 1 102 ? -4.025 -6.803 -9.481 1.00 97.81 102 TYR A CA 1
ATOM 875 C C . TYR A 1 102 ? -2.612 -7.303 -9.164 1.00 97.81 102 TYR A C 1
ATOM 877 O O . TYR A 1 102 ? -2.191 -8.324 -9.697 1.00 97.81 102 TYR A O 1
ATOM 885 N N . GLY A 1 103 ? -1.931 -6.666 -8.208 1.00 97.06 103 GLY A N 1
ATOM 886 C CA . GLY A 1 103 ? -0.605 -7.091 -7.757 1.00 97.06 103 GLY A CA 1
ATOM 887 C C . GLY A 1 103 ? -0.567 -8.443 -7.029 1.00 97.06 103 GLY A C 1
ATOM 888 O O . GLY A 1 103 ? 0.514 -8.948 -6.762 1.00 97.06 103 GLY A O 1
ATOM 889 N N . ASN A 1 104 ? -1.714 -9.056 -6.715 1.00 97.19 104 ASN A N 1
ATOM 890 C CA . ASN A 1 104 ? -1.769 -10.404 -6.128 1.00 97.19 104 ASN A CA 1
ATOM 891 C C . ASN A 1 104 ? -1.925 -11.507 -7.185 1.00 97.19 104 ASN A C 1
ATOM 893 O O . ASN A 1 104 ? -2.140 -12.669 -6.836 1.00 97.19 104 ASN A O 1
ATOM 897 N N . GLN A 1 105 ? -1.894 -11.163 -8.473 1.00 94.81 105 GLN A N 1
ATOM 898 C CA . GLN A 1 105 ? -1.950 -12.157 -9.534 1.00 94.81 105 GLN A CA 1
ATOM 899 C C . GLN A 1 105 ? -0.645 -12.945 -9.604 1.00 94.81 105 GLN A C 1
ATOM 901 O O . GLN A 1 105 ? 0.427 -12.369 -9.752 1.00 94.81 105 GLN A O 1
ATOM 906 N N . ASP A 1 106 ? -0.761 -14.270 -9.579 1.00 93.00 106 ASP A N 1
ATOM 907 C CA . ASP A 1 106 ? 0.372 -15.156 -9.817 1.00 93.00 106 ASP A CA 1
ATOM 908 C C . ASP A 1 106 ? 0.616 -15.283 -11.326 1.00 93.00 106 ASP A C 1
ATOM 910 O O . ASP A 1 106 ? -0.010 -16.091 -12.021 1.00 93.00 106 ASP A O 1
ATOM 914 N N . ASN A 1 107 ? 1.465 -14.404 -11.857 1.00 94.75 107 ASN A N 1
ATOM 915 C CA . ASN A 1 107 ? 1.919 -14.467 -13.238 1.00 94.75 107 ASN A CA 1
ATOM 916 C C . ASN A 1 107 ? 3.371 -13.978 -13.370 1.00 94.75 107 ASN A C 1
ATOM 918 O O . ASN A 1 107 ? 3.884 -13.240 -12.530 1.00 94.75 107 ASN A O 1
ATOM 922 N N . ASN A 1 108 ? 4.033 -14.390 -14.455 1.00 96.25 108 ASN A N 1
ATOM 923 C CA . ASN A 1 108 ? 5.474 -14.192 -14.618 1.00 96.25 108 ASN A CA 1
ATOM 924 C C . ASN A 1 108 ? 5.904 -12.718 -14.608 1.00 96.25 108 ASN A C 1
ATOM 926 O O . ASN A 1 108 ? 6.940 -12.410 -14.028 1.00 96.25 108 ASN A O 1
ATOM 930 N N . ILE A 1 109 ? 5.149 -11.817 -15.248 1.00 96.69 109 ILE A N 1
ATOM 931 C CA . ILE A 1 109 ? 5.550 -10.405 -15.338 1.00 96.69 109 ILE A CA 1
ATOM 932 C C . ILE A 1 109 ? 5.338 -9.678 -14.007 1.00 96.69 109 ILE A C 1
ATOM 934 O O . ILE A 1 109 ? 6.201 -8.913 -13.585 1.00 96.69 109 ILE A O 1
ATOM 938 N N . ILE A 1 110 ? 4.252 -9.980 -13.296 1.00 97.56 110 ILE A N 1
ATOM 939 C CA . ILE A 1 110 ? 3.961 -9.419 -11.974 1.00 97.56 110 ILE A CA 1
ATOM 940 C C . ILE A 1 110 ? 4.994 -9.884 -10.944 1.00 97.56 110 ILE A C 1
ATOM 942 O O . ILE A 1 110 ? 5.558 -9.050 -10.234 1.00 97.56 110 ILE A O 1
ATOM 946 N N . ASN A 1 111 ? 5.317 -11.180 -10.936 1.00 97.06 111 ASN A N 1
ATOM 947 C CA . ASN A 1 111 ? 6.353 -11.735 -10.063 1.00 97.06 111 ASN A CA 1
ATOM 948 C C . ASN A 1 111 ? 7.728 -11.107 -10.366 1.00 97.06 111 ASN A C 1
ATOM 950 O O . ASN A 1 111 ? 8.432 -10.691 -9.448 1.00 97.06 111 ASN A O 1
ATOM 954 N N . LEU A 1 112 ? 8.076 -10.931 -11.648 1.00 97.25 112 LEU A N 1
ATOM 955 C CA . LEU A 1 112 ? 9.327 -10.285 -12.061 1.00 97.25 112 LEU A CA 1
ATOM 956 C C . LEU A 1 112 ? 9.429 -8.826 -11.588 1.00 97.25 112 LEU A C 1
ATOM 958 O O . LEU A 1 112 ? 10.490 -8.393 -11.139 1.00 97.25 112 LEU A O 1
ATOM 962 N N . ILE A 1 113 ? 8.346 -8.053 -11.692 1.00 97.94 113 ILE A N 1
ATOM 963 C CA . ILE A 1 113 ? 8.314 -6.659 -11.226 1.00 97.94 113 ILE A CA 1
ATOM 964 C C . ILE A 1 113 ? 8.495 -6.606 -9.711 1.00 97.94 113 ILE A C 1
ATOM 966 O O . ILE A 1 113 ? 9.296 -5.804 -9.226 1.00 97.94 113 ILE A O 1
ATOM 970 N N . TYR A 1 114 ? 7.787 -7.462 -8.972 1.00 97.88 114 TYR A N 1
ATOM 971 C CA . TYR A 1 114 ? 7.909 -7.536 -7.520 1.00 97.88 114 TYR A CA 1
ATOM 972 C C . TYR A 1 114 ? 9.349 -7.870 -7.099 1.00 97.88 114 TYR A C 1
ATOM 974 O O . TYR A 1 114 ? 9.921 -7.176 -6.257 1.00 97.88 114 TYR A O 1
ATOM 982 N N . ASP A 1 115 ? 9.979 -8.850 -7.752 1.00 96.12 115 ASP A N 1
ATOM 983 C CA . ASP A 1 115 ? 11.380 -9.205 -7.513 1.00 96.12 115 ASP A CA 1
ATOM 984 C C . ASP A 1 115 ? 12.321 -8.027 -7.797 1.00 96.12 115 ASP A C 1
ATOM 986 O O . ASP A 1 115 ? 13.208 -7.730 -6.995 1.00 96.12 115 ASP A O 1
ATOM 990 N N . LYS A 1 116 ? 12.118 -7.293 -8.900 1.00 96.56 116 LYS A N 1
ATOM 991 C CA . LYS A 1 116 ? 12.918 -6.096 -9.212 1.00 96.56 116 LYS A CA 1
ATOM 992 C C . LYS A 1 116 ? 12.787 -5.014 -8.143 1.00 96.56 116 LYS A C 1
ATOM 994 O O . LYS A 1 116 ? 13.802 -4.429 -7.767 1.00 96.56 116 LYS A O 1
ATOM 999 N N . LEU A 1 117 ? 11.580 -4.764 -7.631 1.00 97.31 117 LEU A N 1
ATOM 1000 C CA . LEU A 1 117 ? 11.366 -3.842 -6.510 1.00 97.31 117 LEU A CA 1
ATOM 1001 C C . LEU A 1 117 ? 12.093 -4.335 -5.251 1.00 97.31 117 LEU A C 1
ATOM 1003 O O . LEU A 1 117 ? 12.792 -3.565 -4.596 1.00 97.31 117 LEU A O 1
ATOM 1007 N N . PHE A 1 118 ? 11.993 -5.629 -4.946 1.00 95.50 118 PHE A N 1
ATOM 1008 C CA . PHE A 1 118 ? 12.637 -6.238 -3.786 1.00 95.50 118 PHE A CA 1
ATOM 1009 C C . PHE A 1 118 ? 14.166 -6.140 -3.839 1.00 95.50 118 PHE A C 1
ATOM 1011 O O . PHE A 1 118 ? 14.789 -5.624 -2.908 1.00 95.50 118 PHE A O 1
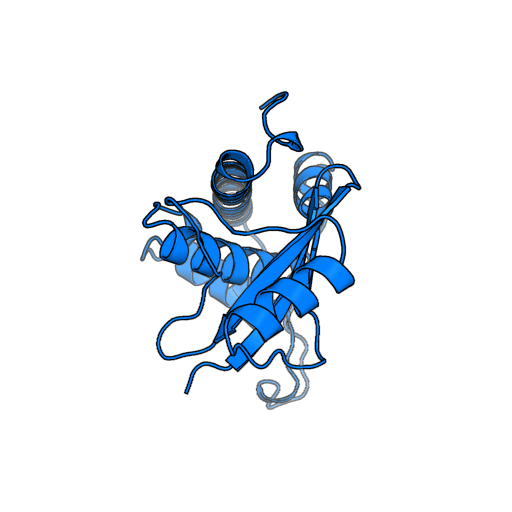ATOM 1018 N N . TYR A 1 119 ? 14.788 -6.571 -4.937 1.00 93.06 119 TYR A N 1
ATOM 1019 C CA . TYR A 1 119 ? 16.239 -6.479 -5.110 1.00 93.06 119 TYR A CA 1
ATOM 1020 C C . TYR A 1 119 ? 16.713 -5.028 -5.246 1.00 93.06 119 TYR A C 1
ATOM 1022 O O . TYR A 1 119 ? 17.809 -4.694 -4.787 1.00 93.06 119 TYR A O 1
ATOM 1030 N N . GLY A 1 120 ? 15.880 -4.142 -5.801 1.00 93.94 120 GLY A N 1
ATOM 1031 C CA . GLY A 1 120 ? 16.142 -2.704 -5.897 1.00 93.94 120 GLY A CA 1
ATOM 1032 C C . GLY A 1 120 ? 16.343 -2.023 -4.539 1.00 93.94 120 GLY A C 1
ATOM 1033 O O . GLY A 1 120 ? 17.052 -1.018 -4.458 1.00 93.94 120 GLY A O 1
ATOM 1034 N N . ASN A 1 121 ? 15.831 -2.609 -3.450 1.00 92.50 121 ASN A N 1
ATOM 1035 C CA . ASN A 1 121 ? 16.058 -2.118 -2.085 1.00 92.50 121 ASN A CA 1
ATOM 1036 C C . ASN A 1 121 ? 17.472 -2.361 -1.567 1.00 92.50 121 ASN A C 1
ATOM 1038 O O . ASN A 1 121 ? 17.849 -1.784 -0.547 1.00 92.50 121 ASN A O 1
ATOM 1042 N N . ASN A 1 122 ? 18.270 -3.188 -2.252 1.00 89.06 122 ASN A N 1
ATOM 1043 C CA . ASN A 1 122 ? 19.694 -3.328 -1.969 1.00 89.06 122 ASN A CA 1
ATOM 1044 C C . ASN A 1 122 ? 20.002 -3.686 -0.499 1.00 89.06 122 ASN A C 1
ATOM 1046 O O . ASN A 1 122 ? 20.994 -3.219 0.069 1.00 89.06 122 ASN A O 1
ATOM 1050 N N . LEU A 1 123 ? 19.151 -4.515 0.120 1.00 85.69 123 LEU A N 1
ATOM 1051 C CA . LEU A 1 123 ? 19.277 -4.910 1.523 1.00 85.69 123 LEU A CA 1
ATOM 1052 C C . LEU A 1 123 ? 20.645 -5.553 1.783 1.00 85.69 123 LEU A C 1
ATOM 1054 O O . LEU A 1 123 ? 21.014 -6.525 1.127 1.00 85.69 123 LEU A O 1
ATOM 1058 N N . THR A 1 124 ? 21.379 -5.057 2.783 1.00 81.06 124 THR A N 1
ATOM 1059 C CA . THR A 1 124 ? 22.743 -5.519 3.105 1.00 81.06 124 THR A CA 1
ATOM 1060 C C . THR A 1 124 ? 22.827 -7.029 3.319 1.00 81.06 124 THR A C 1
ATOM 1062 O O . THR A 1 124 ? 23.814 -7.646 2.941 1.00 81.06 124 THR A O 1
ATOM 1065 N N . ALA A 1 125 ? 21.778 -7.640 3.878 1.00 78.38 125 ALA A N 1
ATOM 1066 C CA . ALA A 1 125 ? 21.710 -9.082 4.110 1.00 78.38 125 ALA A CA 1
ATOM 1067 C C . ALA A 1 125 ? 21.726 -9.929 2.819 1.00 78.38 125 ALA A C 1
ATOM 1069 O O . ALA A 1 125 ? 22.047 -11.111 2.883 1.00 78.38 125 ALA A O 1
ATOM 1070 N N . LEU A 1 126 ? 21.387 -9.336 1.670 1.00 75.62 126 LEU A N 1
ATOM 1071 C CA . LEU A 1 126 ? 21.363 -9.987 0.354 1.00 75.62 126 LEU A CA 1
ATOM 1072 C C . LEU A 1 126 ? 22.592 -9.641 -0.500 1.00 75.62 126 LEU A C 1
ATOM 1074 O O . LEU A 1 126 ? 22.826 -10.272 -1.528 1.00 75.62 126 LEU A O 1
ATOM 1078 N N . LYS A 1 127 ? 23.386 -8.645 -0.088 1.00 70.88 127 LYS A N 1
ATOM 1079 C CA . LYS A 1 127 ? 24.607 -8.235 -0.786 1.00 70.88 127 LYS A CA 1
ATOM 1080 C C . LYS A 1 127 ? 25.761 -9.141 -0.380 1.00 70.88 127 LYS A C 1
ATOM 1082 O O . LYS A 1 127 ? 26.413 -8.911 0.635 1.00 70.88 127 LYS A O 1
ATOM 1087 N N . HIS A 1 128 ? 26.012 -10.177 -1.172 1.00 64.50 128 HIS A N 1
ATOM 1088 C CA . HIS A 1 128 ? 27.111 -11.111 -0.918 1.00 64.50 128 HIS A CA 1
ATOM 1089 C C . HIS A 1 128 ? 28.492 -10.539 -1.282 1.00 64.50 128 HIS A C 1
ATOM 1091 O O . HIS A 1 128 ? 29.484 -10.902 -0.655 1.00 64.50 128 HIS A O 1
ATOM 1097 N N . ASP A 1 129 ? 28.556 -9.631 -2.255 1.00 71.75 129 ASP A N 1
ATOM 1098 C CA . ASP A 1 129 ? 29.783 -9.056 -2.830 1.00 71.75 129 ASP A CA 1
ATOM 1099 C C . ASP A 1 129 ? 29.893 -7.527 -2.662 1.00 71.75 129 ASP A C 1
ATOM 1101 O O . ASP A 1 129 ? 30.938 -6.942 -2.943 1.00 71.75 129 ASP A O 1
ATOM 1105 N N . GLY A 1 130 ? 28.839 -6.878 -2.154 1.00 67.19 130 GLY A N 1
ATOM 1106 C CA . GLY A 1 130 ? 28.769 -5.427 -1.980 1.00 67.19 130 GLY A CA 1
ATOM 1107 C C . GLY A 1 130 ? 28.293 -4.657 -3.217 1.00 67.19 130 GLY A C 1
ATOM 1108 O O . GLY A 1 130 ? 28.203 -3.427 -3.151 1.00 67.19 130 GLY A O 1
ATOM 1109 N N . GLU A 1 131 ? 27.941 -5.333 -4.315 1.00 76.75 131 GLU A N 1
ATOM 1110 C CA . GLU A 1 131 ? 27.430 -4.676 -5.517 1.00 76.75 131 GLU A CA 1
ATOM 1111 C C . GLU A 1 131 ? 26.027 -4.087 -5.293 1.00 76.75 131 GLU A C 1
ATOM 1113 O O . GLU A 1 131 ? 25.265 -4.487 -4.407 1.00 76.75 131 GLU A O 1
ATOM 1118 N N . THR A 1 132 ? 25.702 -3.043 -6.058 1.00 83.00 132 THR A N 1
ATOM 1119 C CA . THR A 1 132 ? 24.383 -2.403 -6.019 1.00 83.00 132 THR A CA 1
ATOM 1120 C C . THR A 1 132 ? 23.590 -2.845 -7.233 1.00 83.00 132 THR A C 1
ATOM 1122 O O . THR A 1 132 ? 24.020 -2.636 -8.363 1.00 83.00 132 THR A O 1
ATOM 1125 N N . PHE A 1 133 ? 22.421 -3.429 -6.993 1.00 87.50 133 PHE A N 1
ATOM 1126 C CA . PHE A 1 133 ? 21.472 -3.753 -8.040 1.00 87.50 133 PHE A CA 1
ATOM 1127 C C . PHE A 1 133 ? 20.656 -2.508 -8.386 1.00 87.50 133 PHE A C 1
ATOM 1129 O O . PHE A 1 133 ? 19.950 -1.955 -7.540 1.00 87.50 133 PHE A O 1
ATOM 1136 N N . THR A 1 134 ? 20.745 -2.066 -9.633 1.00 89.06 134 THR A N 1
ATOM 1137 C CA . THR A 1 134 ? 19.856 -1.047 -10.192 1.00 89.06 134 THR A CA 1
ATOM 1138 C C . THR A 1 134 ? 18.950 -1.744 -11.200 1.00 89.06 134 THR A C 1
ATOM 1140 O O . THR A 1 134 ? 19.463 -2.225 -12.212 1.00 89.06 134 THR A O 1
ATOM 1143 N N . PRO A 1 135 ? 17.634 -1.848 -10.941 1.00 92.19 135 PRO A N 1
ATOM 1144 C CA . PRO A 1 135 ? 16.742 -2.514 -11.874 1.00 92.19 135 PRO A CA 1
ATOM 1145 C C . PRO A 1 135 ? 16.675 -1.740 -13.192 1.00 92.19 135 PRO A C 1
ATOM 1147 O O . PRO A 1 135 ? 16.416 -0.535 -13.200 1.00 92.19 135 PRO A O 1
ATOM 1150 N N . ASP A 1 136 ? 16.884 -2.446 -14.299 1.00 93.69 136 ASP A N 1
ATOM 1151 C CA . ASP A 1 136 ? 16.567 -1.944 -15.633 1.00 93.69 136 ASP A CA 1
ATOM 1152 C C . ASP A 1 136 ? 15.107 -2.278 -15.948 1.00 93.69 136 ASP A C 1
ATOM 1154 O O . ASP A 1 136 ? 14.691 -3.424 -15.761 1.00 93.69 136 ASP A O 1
ATOM 1158 N N . TRP A 1 137 ? 14.324 -1.290 -16.379 1.00 95.50 137 TRP A N 1
ATOM 1159 C CA . TRP A 1 137 ? 12.875 -1.409 -16.542 1.00 95.50 137 TRP A CA 1
ATOM 1160 C C . TRP A 1 137 ? 12.483 -1.336 -18.012 1.00 95.50 137 TRP A C 1
ATOM 1162 O O . TRP A 1 137 ? 12.745 -0.344 -18.696 1.00 95.50 137 TRP A O 1
ATOM 1172 N N . THR A 1 138 ? 11.784 -2.358 -18.497 1.00 96.06 138 THR A N 1
ATOM 1173 C CA . THR A 1 138 ? 11.192 -2.318 -19.836 1.00 96.06 138 THR A CA 1
ATOM 1174 C C . THR A 1 138 ? 9.910 -1.485 -19.840 1.00 96.06 138 THR A C 1
ATOM 1176 O O . THR A 1 138 ? 9.251 -1.308 -18.816 1.00 96.06 138 THR A O 1
ATOM 1179 N N . ALA A 1 139 ? 9.505 -0.995 -21.015 1.00 95.12 139 ALA A N 1
ATOM 1180 C CA . ALA A 1 139 ? 8.237 -0.276 -21.150 1.00 95.12 139 ALA A CA 1
ATOM 1181 C C . ALA A 1 139 ? 7.024 -1.136 -20.745 1.00 95.12 139 ALA A C 1
ATOM 1183 O O . ALA A 1 139 ? 6.050 -0.606 -20.218 1.00 95.12 139 ALA A O 1
ATOM 1184 N N . GLU A 1 140 ? 7.090 -2.450 -20.974 1.00 96.50 140 GLU A N 1
ATOM 1185 C CA . GLU A 1 140 ? 6.052 -3.400 -20.568 1.00 96.50 140 GLU A CA 1
ATOM 1186 C C . GLU A 1 140 ? 5.966 -3.504 -19.040 1.00 96.50 140 GLU A C 1
ATOM 1188 O O . GLU A 1 140 ? 4.892 -3.326 -18.476 1.00 96.50 140 GLU A O 1
ATOM 1193 N N . GLU A 1 141 ? 7.101 -3.660 -18.356 1.00 97.06 141 GLU A N 1
ATOM 1194 C CA . GLU A 1 141 ? 7.150 -3.730 -16.889 1.00 97.06 141 GLU A CA 1
ATOM 1195 C C . GLU A 1 141 ? 6.671 -2.436 -16.225 1.00 97.06 141 GLU A C 1
ATOM 1197 O O . GLU A 1 141 ? 5.943 -2.474 -15.235 1.00 97.06 141 GLU A O 1
ATOM 1202 N N . VAL A 1 142 ? 7.037 -1.277 -16.785 1.00 96.50 142 VAL A N 1
ATOM 1203 C CA . VAL A 1 142 ? 6.530 0.016 -16.306 1.00 96.50 142 VAL A CA 1
ATOM 1204 C C . VAL A 1 142 ? 5.014 0.097 -16.485 1.00 96.50 142 VAL A C 1
ATOM 1206 O O . VAL A 1 142 ? 4.330 0.596 -15.593 1.00 96.50 142 VAL A O 1
ATOM 1209 N N . ASN A 1 143 ? 4.473 -0.394 -17.604 1.00 96.19 143 ASN A N 1
ATOM 1210 C CA . ASN A 1 143 ? 3.030 -0.410 -17.841 1.00 96.19 143 ASN A CA 1
ATOM 1211 C C . ASN A 1 143 ? 2.290 -1.312 -16.851 1.00 96.19 143 ASN A C 1
ATOM 1213 O O . ASN A 1 143 ? 1.284 -0.892 -16.286 1.00 96.19 143 ASN A O 1
ATOM 1217 N N . GLU A 1 144 ? 2.814 -2.498 -16.572 1.00 97.62 144 GLU A N 1
ATOM 1218 C CA . GLU A 1 144 ? 2.234 -3.401 -15.579 1.00 97.62 144 GLU A CA 1
ATOM 1219 C C . GLU A 1 144 ? 2.309 -2.825 -14.159 1.00 97.62 144 GLU A C 1
ATOM 1221 O O . GLU A 1 144 ? 1.324 -2.859 -13.421 1.00 97.62 144 GLU A O 1
ATOM 1226 N N . LEU A 1 145 ? 3.427 -2.192 -13.785 1.00 97.81 145 LEU A N 1
ATOM 1227 C CA . LEU A 1 145 ? 3.545 -1.510 -12.494 1.00 97.81 145 LEU A CA 1
ATOM 1228 C C . LEU A 1 145 ? 2.525 -0.365 -12.356 1.00 97.81 145 LEU A C 1
ATOM 1230 O O . LEU A 1 145 ? 1.963 -0.165 -11.279 1.00 97.81 145 LEU A O 1
ATOM 1234 N N . ILE A 1 146 ? 2.234 0.373 -13.434 1.00 97.06 146 ILE A N 1
ATOM 1235 C CA . ILE A 1 146 ? 1.163 1.383 -13.432 1.00 97.06 146 ILE A CA 1
ATOM 1236 C C . ILE A 1 146 ? -0.187 0.743 -13.110 1.00 97.06 146 ILE A C 1
ATOM 1238 O O . ILE A 1 146 ? -0.943 1.321 -12.328 1.00 97.06 146 ILE A O 1
ATOM 1242 N N . GLU A 1 147 ? -0.508 -0.405 -13.705 1.00 97.75 147 GLU A N 1
ATOM 1243 C CA . GLU A 1 147 ? -1.782 -1.084 -13.460 1.00 97.75 147 GLU A CA 1
ATOM 1244 C C . GLU A 1 147 ? -1.872 -1.601 -12.020 1.00 97.75 147 GLU A C 1
ATOM 1246 O O . GLU A 1 147 ? -2.902 -1.408 -11.371 1.00 97.75 147 GLU A O 1
ATOM 1251 N N . VAL A 1 148 ? -0.770 -2.110 -11.458 1.00 98.25 148 VAL A N 1
ATOM 1252 C CA . VAL A 1 148 ? -0.677 -2.432 -10.024 1.00 98.25 148 VAL A CA 1
ATOM 1253 C C . VAL A 1 148 ? -0.973 -1.198 -9.168 1.00 98.25 148 VAL A C 1
ATOM 1255 O O . VAL A 1 148 ? -1.799 -1.255 -8.259 1.00 98.25 148 VAL A O 1
ATOM 1258 N N . ILE A 1 149 ? -0.352 -0.056 -9.460 1.00 97.88 149 ILE A N 1
ATOM 1259 C CA . ILE A 1 149 ? -0.538 1.167 -8.667 1.00 97.88 149 ILE A CA 1
ATOM 1260 C C . ILE A 1 149 ? -1.965 1.712 -8.805 1.00 97.88 149 ILE A C 1
ATOM 1262 O O . ILE A 1 149 ? -2.583 2.086 -7.811 1.00 97.88 149 ILE A O 1
ATOM 1266 N N . LYS A 1 150 ? -2.530 1.754 -10.015 1.00 97.06 150 LYS A N 1
ATOM 1267 C CA . LYS A 1 150 ? -3.915 2.206 -10.226 1.00 97.06 150 LYS A CA 1
ATOM 1268 C C . LYS A 1 150 ? -4.915 1.311 -9.507 1.00 97.06 150 LYS A C 1
ATOM 1270 O O . LYS A 1 150 ? -5.842 1.819 -8.875 1.00 97.06 150 LYS A O 1
ATOM 1275 N N . ASP A 1 151 ? -4.731 -0.004 -9.580 1.00 97.94 151 ASP A N 1
ATOM 1276 C CA . ASP A 1 151 ? -5.621 -0.934 -8.898 1.00 97.94 151 ASP A CA 1
ATOM 1277 C C . ASP A 1 151 ? -5.483 -0.825 -7.376 1.00 97.94 151 ASP A C 1
ATOM 1279 O O . ASP A 1 151 ? -6.483 -0.851 -6.662 1.00 97.94 151 ASP A O 1
ATOM 1283 N N . GLY A 1 152 ? -4.274 -0.585 -6.863 1.00 97.38 152 GLY A N 1
ATOM 1284 C CA . GLY A 1 152 ? -4.077 -0.305 -5.444 1.00 97.38 152 GLY A CA 1
ATOM 1285 C C . GLY A 1 152 ? -4.750 0.991 -4.992 1.00 97.38 152 GLY A C 1
ATOM 1286 O O . GLY A 1 152 ? -5.400 1.019 -3.948 1.00 97.38 152 GLY A O 1
ATOM 1287 N N . ILE A 1 153 ? -4.702 2.046 -5.812 1.00 96.31 153 ILE A N 1
ATOM 1288 C CA . ILE A 1 153 ? -5.433 3.300 -5.581 1.00 96.31 153 ILE A CA 1
ATOM 1289 C C . ILE A 1 153 ? -6.945 3.036 -5.535 1.00 96.31 153 ILE A C 1
ATOM 1291 O O . ILE A 1 153 ? -7.623 3.578 -4.663 1.00 96.31 153 ILE A O 1
ATOM 1295 N N . ARG A 1 154 ? -7.483 2.165 -6.401 1.00 95.00 154 ARG A N 1
ATOM 1296 C CA . ARG A 1 154 ? -8.888 1.724 -6.335 1.00 95.00 154 ARG A CA 1
ATOM 1297 C C . ARG A 1 154 ? -9.193 0.995 -5.021 1.00 95.00 154 ARG A C 1
ATOM 1299 O O . ARG A 1 154 ? -10.220 1.284 -4.408 1.00 95.00 154 ARG A O 1
ATOM 1306 N N . VAL A 1 155 ? -8.335 0.066 -4.584 1.00 94.69 155 VAL A N 1
ATOM 1307 C CA . VAL A 1 155 ? -8.507 -0.664 -3.311 1.00 94.69 155 VAL A CA 1
ATOM 1308 C C . VAL A 1 155 ? -8.584 0.313 -2.135 1.00 94.69 155 VAL A C 1
ATOM 1310 O O . VAL A 1 155 ? -9.507 0.215 -1.326 1.00 94.69 155 VAL A O 1
ATOM 1313 N N . VAL A 1 156 ? -7.676 1.293 -2.075 1.00 93.88 156 VAL A N 1
ATOM 1314 C CA . VAL A 1 156 ? -7.709 2.366 -1.067 1.00 93.88 156 VAL A CA 1
ATOM 1315 C C . VAL A 1 156 ? -8.966 3.227 -1.206 1.00 93.88 156 VAL A C 1
ATOM 1317 O O . VAL A 1 156 ? -9.611 3.548 -0.209 1.00 93.88 156 VAL A O 1
ATOM 1320 N N . GLY A 1 157 ? -9.349 3.582 -2.432 1.00 88.94 157 GLY A N 1
ATOM 1321 C CA . GLY A 1 157 ? -10.446 4.508 -2.699 1.00 88.94 157 GLY A CA 1
ATOM 1322 C C . GLY A 1 157 ? -11.809 4.040 -2.192 1.00 88.94 157 GLY A C 1
ATOM 1323 O O . GLY A 1 157 ? -12.626 4.861 -1.788 1.00 88.94 157 GLY A O 1
ATOM 1324 N N . PHE A 1 158 ? -12.040 2.727 -2.113 1.00 83.44 158 PHE A N 1
ATOM 1325 C CA . PHE A 1 158 ? -13.259 2.172 -1.509 1.00 83.44 158 PHE A CA 1
ATOM 1326 C C . PHE A 1 158 ? -13.365 2.390 0.006 1.00 83.44 158 PHE A C 1
ATOM 1328 O O . PHE A 1 158 ? -14.444 2.222 0.578 1.00 83.44 158 PHE A O 1
ATOM 1335 N N . GLN A 1 159 ? -12.259 2.751 0.655 1.00 83.88 159 GLN A N 1
ATOM 1336 C CA . GLN A 1 159 ? -12.161 2.827 2.108 1.00 83.88 159 GLN A CA 1
ATOM 1337 C C . GLN A 1 159 ? -12.236 4.254 2.644 1.00 83.88 159 GLN A C 1
ATOM 1339 O O . GLN A 1 159 ? -12.773 4.466 3.730 1.00 83.88 159 GLN A O 1
ATOM 1344 N N . PHE A 1 160 ? -11.729 5.231 1.891 1.00 83.69 160 PHE A N 1
ATOM 1345 C CA . PHE A 1 160 ? -11.571 6.604 2.364 1.00 83.69 160 PHE A CA 1
ATOM 1346 C C . PHE A 1 160 ? -12.393 7.579 1.522 1.00 83.69 160 PHE A C 1
ATOM 1348 O O . PHE A 1 160 ? -12.194 7.708 0.316 1.00 83.69 160 PHE A O 1
ATOM 1355 N N . GLU A 1 161 ? -13.284 8.328 2.172 1.00 70.19 161 GLU A N 1
ATOM 1356 C CA . GLU A 1 161 ? -14.193 9.273 1.506 1.00 70.19 161 GLU A CA 1
ATOM 1357 C C . GLU A 1 161 ? -13.452 10.311 0.643 1.00 70.19 161 GLU A C 1
ATOM 1359 O O . GLU A 1 161 ? -13.924 10.657 -0.440 1.00 70.19 161 GLU A O 1
ATOM 1364 N N . ALA A 1 162 ? -12.249 10.736 1.052 1.00 64.56 162 ALA A N 1
ATOM 1365 C CA . ALA A 1 162 ? -11.427 11.712 0.327 1.00 64.56 162 ALA A CA 1
ATOM 1366 C C . ALA A 1 162 ? -10.954 11.256 -1.065 1.00 64.56 162 ALA A C 1
ATOM 1368 O O . ALA A 1 162 ? -10.484 12.084 -1.845 1.00 64.56 162 ALA A O 1
ATOM 1369 N N . MET A 1 163 ? -11.080 9.967 -1.385 1.00 64.75 163 MET A N 1
ATOM 1370 C CA . MET A 1 163 ? -10.779 9.403 -2.702 1.00 64.75 163 MET A CA 1
ATOM 1371 C C . MET A 1 163 ? -11.999 9.303 -3.625 1.00 64.75 163 MET A C 1
ATOM 1373 O O . MET A 1 163 ? -11.850 8.963 -4.794 1.00 64.75 163 MET A O 1
ATOM 1377 N N . SER A 1 164 ? -13.201 9.629 -3.140 1.00 53.91 164 SER A N 1
ATOM 1378 C CA . SER A 1 164 ? -14.451 9.508 -3.910 1.00 53.91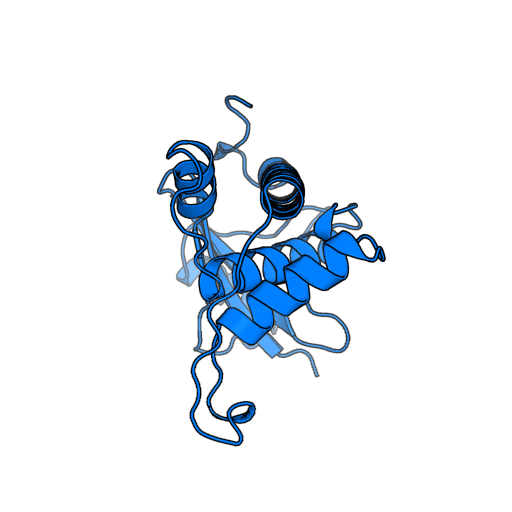 164 SER A CA 1
ATOM 1379 C C . SER A 1 164 ? -14.649 10.625 -4.947 1.00 53.91 164 SER A C 1
ATOM 1381 O O . SER A 1 164 ? -15.725 10.742 -5.530 1.00 53.91 164 SER A O 1
ATOM 1383 N N . VAL A 1 165 ? -13.636 11.465 -5.178 1.00 42.91 165 VAL A N 1
ATOM 1384 C CA . VAL A 1 165 ? -13.700 12.606 -6.095 1.00 42.91 165 VAL A CA 1
ATOM 1385 C C . VAL A 1 165 ? -12.561 12.494 -7.111 1.00 42.91 165 VAL A C 1
ATOM 1387 O O . VAL A 1 165 ? -11.413 12.795 -6.800 1.00 42.91 165 VAL A O 1
ATOM 1390 N N . ASN A 1 166 ? -12.933 12.101 -8.333 1.00 35.62 166 ASN A N 1
ATOM 1391 C CA . ASN A 1 166 ? -12.149 12.095 -9.576 1.00 35.62 166 ASN A CA 1
ATOM 1392 C C . ASN A 1 166 ? -11.064 11.006 -9.716 1.00 35.62 166 ASN A C 1
ATOM 1394 O O . ASN A 1 166 ? -9.871 11.272 -9.565 1.00 35.62 166 ASN A O 1
ATOM 1398 N N . LEU A 1 167 ? -11.501 9.810 -10.129 1.00 39.12 167 LEU A N 1
ATOM 1399 C CA . LEU A 1 167 ? -10.791 9.023 -11.147 1.00 39.12 167 LEU A CA 1
ATOM 1400 C C . LEU A 1 167 ? -11.429 9.306 -12.510 1.00 39.12 167 LEU A C 1
ATOM 1402 O O . LEU A 1 167 ? -12.681 9.346 -12.555 1.00 39.12 167 LEU A O 1
#

Organism: Desulfofarcimen acetoxidans (strain ATCC 49208 / DSM 771 / KCTC 5769 / VKM B-1644 / 5575) (NCBI:txid485916)

pLDDT: mean 91.68, std 10.7, range [35.62, 98.56]